Protein AF-A0A4W5LM13-F1 (afdb_monomer_lite)

Foldseek 3Di:
DPPVPPPDPPDQLLNVLLVLLVVCVVLLVVLQVVLLVLLVVLVPDPVDDPVRSVVVLLVSLLVSCVVSLVSLVVSLVVLPPPDPDPSSVVCCVPCVVLSVVLSVCSNGPPCSNRSVVSNVSSVVVNVVSVPD

pLDDT: mean 87.99, std 14.49, range [40.38, 97.69]

Structure (mmCIF, N/CA/C/O backbone):
data_AF-A0A4W5LM13-F1
#
_entry.id   AF-A0A4W5LM13-F1
#
loop_
_atom_site.group_PDB
_atom_site.id
_atom_site.type_symbol
_atom_site.label_atom_id
_atom_site.label_alt_id
_atom_site.label_comp_id
_atom_site.label_asym_id
_atom_site.label_entity_id
_atom_site.label_seq_id
_atom_site.pdbx_PDB_ins_code
_atom_site.Cartn_x
_atom_site.Cartn_y
_atom_site.Cartn_z
_atom_site.occupancy
_atom_site.B_iso_or_equiv
_atom_site.auth_seq_id
_atom_site.auth_comp_id
_atom_site.auth_asym_id
_atom_site.auth_atom_id
_atom_site.pdbx_PDB_model_num
ATOM 1 N N . MET A 1 1 ? -22.670 -9.585 37.029 1.00 41.81 1 MET A N 1
ATOM 2 C CA . MET A 1 1 ? -22.483 -10.890 36.360 1.00 41.81 1 MET A CA 1
ATOM 3 C C . MET A 1 1 ? -21.440 -10.694 35.266 1.00 41.81 1 MET A C 1
ATOM 5 O O . MET A 1 1 ? -21.779 -10.238 34.182 1.00 41.81 1 MET A O 1
ATOM 9 N N . LEU A 1 2 ? -20.166 -10.944 35.593 1.00 51.75 2 LEU A N 1
ATOM 10 C CA . LEU A 1 2 ? -19.002 -10.855 34.695 1.00 51.75 2 LEU A CA 1
ATOM 11 C C . LEU A 1 2 ? -18.995 -12.027 33.693 1.00 51.75 2 LEU A C 1
ATOM 13 O O . LEU A 1 2 ? -18.134 -12.898 33.718 1.00 51.75 2 LEU A O 1
ATOM 17 N N . VAL A 1 3 ? -20.023 -12.098 32.849 1.00 48.81 3 VAL A N 1
ATOM 18 C CA . VAL A 1 3 ? -20.097 -13.055 31.725 1.00 48.81 3 VAL A CA 1
ATOM 19 C C . VAL A 1 3 ? -20.395 -12.322 30.404 1.00 48.81 3 VAL A C 1
ATOM 21 O O . VAL A 1 3 ? -20.504 -12.939 29.352 1.00 48.81 3 VAL A O 1
ATOM 24 N N . GLY A 1 4 ? -20.449 -10.983 30.429 1.00 41.22 4 GLY A N 1
ATOM 25 C CA . GLY A 1 4 ? -20.477 -10.144 29.225 1.00 41.22 4 GLY A CA 1
ATOM 26 C C . GLY A 1 4 ? -19.091 -9.760 28.689 1.00 41.22 4 GLY A C 1
ATOM 27 O O . GLY A 1 4 ? -18.993 -9.295 27.560 1.00 41.22 4 GLY A O 1
ATOM 28 N N . GLU A 1 5 ? -18.025 -9.973 29.468 1.00 44.06 5 GLU A N 1
ATOM 29 C CA . GLU A 1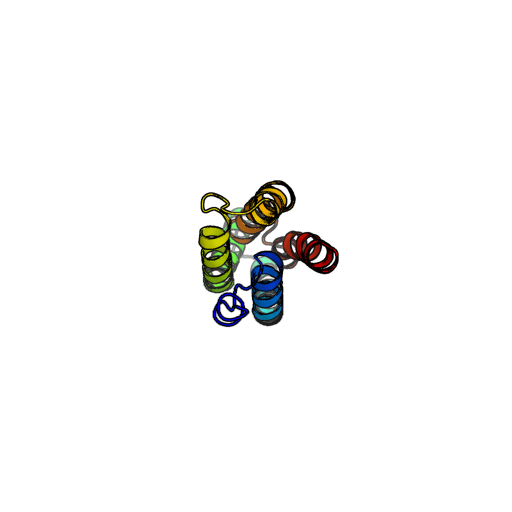 5 ? -16.676 -9.448 29.178 1.00 44.06 5 GLU A CA 1
ATOM 30 C C . GLU A 1 5 ? -15.720 -10.472 28.543 1.00 44.06 5 GLU A C 1
ATOM 32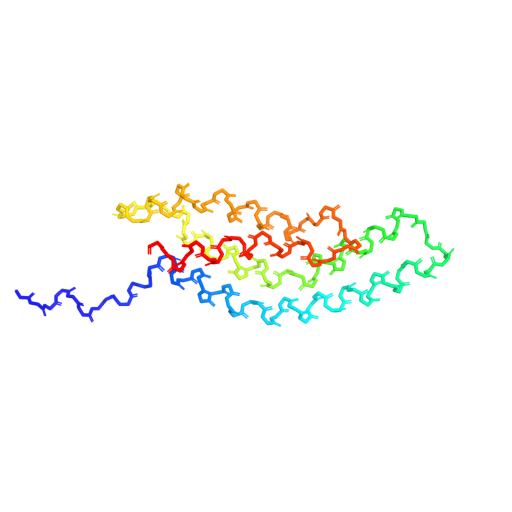 O O . GLU A 1 5 ? -14.553 -10.172 28.326 1.00 44.06 5 GLU A O 1
ATOM 37 N N . LEU A 1 6 ? -16.188 -11.683 28.207 1.00 47.22 6 LEU A N 1
ATOM 38 C CA . LEU A 1 6 ? -15.302 -12.776 27.767 1.00 47.22 6 LEU A CA 1
ATOM 39 C C . LEU A 1 6 ? -15.520 -13.303 26.338 1.00 47.22 6 LEU A C 1
ATOM 41 O O . LEU A 1 6 ? -14.989 -14.361 26.002 1.00 47.22 6 LEU A O 1
ATOM 45 N N . ARG A 1 7 ? -16.258 -12.599 25.463 1.00 40.38 7 ARG A N 1
ATOM 46 C CA . ARG A 1 7 ? -16.449 -13.037 24.056 1.00 40.38 7 ARG A CA 1
ATOM 47 C C . ARG A 1 7 ? -16.478 -11.938 22.984 1.00 40.38 7 ARG A C 1
ATOM 49 O O . ARG A 1 7 ? -17.218 -12.038 22.014 1.00 40.38 7 ARG A O 1
ATOM 56 N N . ARG A 1 8 ? -15.605 -10.943 23.103 1.00 47.09 8 ARG A N 1
ATOM 57 C CA . ARG A 1 8 ? -14.999 -10.226 21.965 1.00 47.09 8 ARG A CA 1
ATOM 58 C C . ARG A 1 8 ? -13.583 -9.893 22.446 1.00 47.09 8 ARG A C 1
ATOM 60 O O . ARG A 1 8 ? -13.437 -9.073 23.326 1.00 47.09 8 ARG A O 1
ATOM 67 N N . VAL A 1 9 ? -12.501 -10.575 22.086 1.00 47.34 9 VAL A N 1
ATOM 68 C CA . VAL A 1 9 ? -11.823 -10.521 20.776 1.00 47.34 9 VAL A CA 1
ATOM 69 C C . VAL A 1 9 ? -12.269 -9.348 19.884 1.00 47.34 9 VAL A C 1
ATOM 71 O O . VAL A 1 9 ? -12.464 -9.501 18.687 1.00 47.34 9 VAL A O 1
ATOM 74 N N . THR A 1 10 ? -12.496 -8.169 20.458 1.00 50.50 10 THR A N 1
ATOM 75 C CA . THR A 1 10 ? -12.498 -6.903 19.725 1.00 50.50 10 THR A CA 1
ATOM 76 C C . THR A 1 10 ? -11.041 -6.499 19.626 1.00 50.50 10 THR A C 1
ATOM 78 O O . THR A 1 10 ? -10.508 -5.941 20.578 1.00 50.50 10 THR A O 1
ATOM 81 N N . LEU A 1 11 ? -10.383 -6.834 18.514 1.00 58.41 11 LEU A N 1
ATOM 82 C CA . LEU A 1 11 ? -9.185 -6.090 18.136 1.00 58.41 11 LEU A CA 1
ATOM 83 C C . LEU A 1 11 ? -9.589 -4.616 18.068 1.00 58.41 11 LEU A C 1
ATOM 85 O O . LEU A 1 11 ? -10.526 -4.276 17.338 1.00 58.41 11 LEU A O 1
ATOM 89 N N . LEU A 1 12 ? -8.912 -3.761 18.831 1.00 82.44 12 LEU A N 1
ATOM 90 C CA . LEU A 1 12 ? -9.044 -2.319 18.648 1.00 82.44 12 LEU A CA 1
ATOM 91 C C . LEU A 1 12 ? -8.559 -1.981 17.232 1.00 82.44 12 LEU A C 1
ATOM 93 O O . LEU A 1 12 ? -7.669 -2.648 16.695 1.00 82.44 12 LEU A O 1
ATOM 97 N N . TRP A 1 13 ? -9.161 -0.980 16.587 1.00 90.56 13 TRP A N 1
ATOM 98 C CA . TRP A 1 13 ? -8.794 -0.611 15.214 1.00 90.56 13 TRP A CA 1
ATOM 99 C C . TRP A 1 13 ? -7.293 -0.311 15.084 1.00 90.56 13 TRP A C 1
ATOM 101 O O . TRP A 1 13 ? -6.689 -0.670 14.073 1.00 90.56 13 TRP A O 1
ATOM 111 N N . ASP A 1 14 ? -6.667 0.225 16.131 1.00 88.62 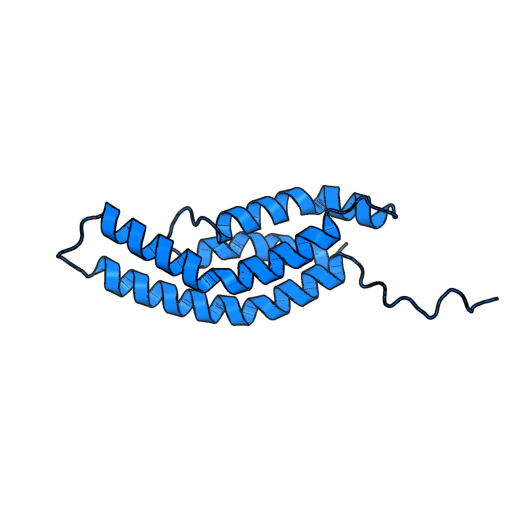14 ASP A N 1
ATOM 112 C CA . ASP A 1 14 ? -5.223 0.451 16.219 1.00 88.62 14 ASP A CA 1
ATOM 113 C C . ASP A 1 14 ? -4.418 -0.848 16.146 1.00 88.62 14 ASP A C 1
ATOM 115 O O . ASP A 1 14 ? -3.487 -0.959 15.348 1.00 88.62 14 ASP A O 1
ATOM 119 N N . GLU A 1 15 ? -4.806 -1.860 16.926 1.00 88.50 15 GLU A N 1
ATOM 120 C CA . GLU A 1 15 ? -4.152 -3.171 16.950 1.00 88.50 15 GLU A CA 1
ATOM 121 C C . GLU A 1 15 ? -4.297 -3.888 15.604 1.00 88.50 15 GLU A C 1
ATOM 123 O O . GLU A 1 15 ? -3.341 -4.490 15.105 1.00 88.50 15 GLU A O 1
ATOM 128 N N . LEU A 1 16 ? -5.480 -3.790 14.987 1.00 91.31 16 LEU A N 1
ATOM 129 C CA . LEU A 1 16 ? -5.750 -4.341 13.662 1.00 91.31 16 LEU A CA 1
ATOM 130 C C . LEU A 1 16 ? -4.821 -3.719 12.615 1.00 91.31 16 LEU A C 1
ATOM 132 O O . LEU A 1 16 ? -4.156 -4.437 11.862 1.00 91.31 16 LEU A O 1
ATOM 136 N N . TRP A 1 17 ? -4.744 -2.388 12.581 1.00 93.62 17 TRP A N 1
ATOM 137 C CA . TRP A 1 17 ? -3.861 -1.678 11.663 1.00 93.62 17 TRP A CA 1
ATOM 138 C C . TRP A 1 17 ? -2.391 -1.969 11.941 1.00 93.62 17 TRP A C 1
ATOM 140 O O . TRP A 1 17 ? -1.642 -2.230 10.999 1.00 93.62 17 TRP A O 1
ATOM 150 N N . LEU A 1 18 ? -1.970 -1.986 13.205 1.00 91.25 18 LEU A N 1
ATOM 151 C CA . LEU A 1 18 ? -0.597 -2.291 13.592 1.00 91.25 18 LEU A CA 1
ATOM 152 C C . LEU A 1 18 ? -0.188 -3.693 13.127 1.00 91.25 18 LEU A C 1
ATOM 154 O O . LEU A 1 18 ? 0.843 -3.840 12.466 1.00 91.25 18 LEU A O 1
ATOM 158 N N . GLY A 1 19 ? -1.009 -4.707 13.409 1.00 90.94 19 GLY A N 1
ATOM 159 C CA . GLY A 1 19 ? -0.749 -6.089 13.010 1.00 90.94 19 GLY A CA 1
ATOM 160 C C . GLY A 1 19 ? -0.649 -6.242 11.492 1.00 90.94 19 GLY A C 1
ATOM 161 O O . GLY A 1 19 ? 0.295 -6.851 10.981 1.00 90.94 19 GLY A O 1
ATOM 162 N N . VAL A 1 20 ? -1.564 -5.617 10.747 1.00 93.38 20 VAL A N 1
ATOM 163 C CA . VAL A 1 20 ? -1.550 -5.673 9.279 1.00 93.38 20 VAL A CA 1
ATOM 164 C C . VAL A 1 20 ? -0.348 -4.921 8.710 1.00 93.38 20 VAL A C 1
ATOM 166 O O . VAL A 1 20 ? 0.324 -5.444 7.821 1.00 93.38 20 VAL A O 1
ATOM 169 N N . LEU A 1 21 ? -0.015 -3.735 9.222 1.00 93.94 21 LEU A N 1
ATOM 170 C CA . LEU A 1 21 ? 1.154 -2.974 8.773 1.00 93.94 21 LEU A CA 1
ATOM 171 C C . LEU A 1 21 ? 2.457 -3.737 9.022 1.00 93.94 21 LEU A C 1
ATOM 173 O O . LEU A 1 21 ? 3.308 -3.787 8.130 1.00 93.94 21 LEU A O 1
ATOM 177 N N . GLN A 1 22 ? 2.601 -4.374 10.185 1.00 91.31 22 GLN A N 1
ATOM 178 C CA . GLN A 1 22 ? 3.754 -5.218 10.506 1.00 91.31 22 GLN A CA 1
ATOM 179 C C . GLN A 1 22 ? 3.852 -6.419 9.563 1.00 91.31 22 GLN A C 1
ATOM 181 O O . GLN A 1 22 ? 4.919 -6.670 8.995 1.00 91.31 22 GLN A O 1
ATOM 186 N N . GLN A 1 23 ? 2.739 -7.120 9.326 1.00 91.94 23 GLN A N 1
ATOM 187 C CA . GLN A 1 23 ? 2.701 -8.253 8.404 1.00 91.94 23 GLN A CA 1
ATOM 188 C C . GLN A 1 23 ? 3.070 -7.824 6.977 1.00 91.94 23 GLN A C 1
ATOM 190 O O . GLN A 1 23 ? 3.905 -8.458 6.327 1.00 91.94 23 GLN A O 1
ATOM 195 N N . GLN A 1 24 ? 2.494 -6.726 6.484 1.00 94.31 24 GLN A N 1
ATOM 196 C CA . GLN A 1 24 ? 2.765 -6.233 5.135 1.00 94.31 24 GLN A CA 1
ATOM 197 C C . GLN A 1 24 ? 4.187 -5.686 4.978 1.00 94.31 24 GLN A C 1
ATOM 199 O O . GLN A 1 24 ? 4.750 -5.787 3.887 1.00 94.31 24 GLN A O 1
ATOM 204 N N . HIS A 1 25 ? 4.815 -5.169 6.037 1.00 92.69 25 HIS A N 1
ATOM 205 C CA . HIS A 1 25 ? 6.127 -4.528 5.951 1.00 92.69 25 HIS A CA 1
ATOM 206 C C . HIS A 1 25 ? 7.189 -5.415 5.281 1.00 92.69 25 HIS A C 1
ATOM 208 O O . HIS A 1 25 ? 7.833 -5.001 4.315 1.00 92.69 25 HIS A O 1
ATOM 214 N N . MET A 1 26 ? 7.316 -6.674 5.711 1.00 89.06 26 MET A N 1
ATOM 215 C CA . MET A 1 26 ? 8.293 -7.619 5.147 1.00 89.06 26 MET A CA 1
ATOM 216 C C . MET A 1 26 ? 7.996 -7.989 3.687 1.00 89.06 26 MET A C 1
ATOM 218 O O . MET A 1 26 ? 8.898 -8.303 2.902 1.00 89.06 26 MET A O 1
ATOM 222 N N . HIS A 1 27 ? 6.721 -7.977 3.303 1.00 92.50 27 HIS A N 1
ATOM 223 C CA . HIS A 1 27 ? 6.286 -8.206 1.929 1.00 92.50 27 HIS A CA 1
ATOM 224 C C . HIS A 1 27 ? 6.568 -6.998 1.033 1.00 92.50 27 HIS A C 1
ATOM 226 O O . HIS A 1 27 ? 6.903 -7.181 -0.141 1.00 92.50 27 HIS A O 1
ATOM 232 N N . VAL A 1 28 ? 6.464 -5.790 1.583 1.00 95.38 28 VAL A N 1
ATOM 233 C CA . VAL A 1 28 ? 6.748 -4.530 0.895 1.00 95.38 28 VAL A CA 1
ATOM 234 C C . VAL A 1 28 ? 8.242 -4.351 0.664 1.00 95.38 28 VAL A C 1
ATOM 236 O O . VAL A 1 28 ? 8.625 -4.053 -0.461 1.00 95.38 28 VAL A O 1
ATOM 239 N N . LEU A 1 29 ? 9.101 -4.606 1.658 1.00 94.44 29 LEU A N 1
ATOM 240 C CA . LEU A 1 29 ? 10.556 -4.463 1.494 1.00 94.44 29 LEU A CA 1
ATOM 241 C C . LEU A 1 29 ? 11.098 -5.317 0.338 1.00 94.44 29 LEU A C 1
ATOM 243 O O . LEU A 1 29 ? 11.874 -4.838 -0.484 1.00 94.44 29 LEU A O 1
ATOM 247 N N . ARG A 1 30 ? 10.614 -6.559 0.208 1.00 95.62 30 ARG A N 1
ATOM 248 C CA . ARG A 1 30 ? 10.980 -7.436 -0.916 1.00 95.62 30 ARG A CA 1
ATOM 249 C C . ARG A 1 30 ? 10.511 -6.899 -2.271 1.00 95.62 30 ARG A C 1
ATOM 251 O O . ARG A 1 30 ? 11.234 -7.020 -3.253 1.00 95.62 30 ARG A O 1
ATOM 258 N N . ARG A 1 31 ? 9.317 -6.301 -2.336 1.00 96.44 31 ARG A N 1
ATOM 259 C CA . ARG A 1 31 ? 8.784 -5.684 -3.565 1.00 96.44 31 ARG A CA 1
ATOM 260 C C . ARG A 1 31 ? 9.528 -4.405 -3.928 1.00 96.44 31 ARG A C 1
ATOM 262 O O . ARG A 1 31 ? 9.776 -4.184 -5.105 1.00 96.44 31 ARG A O 1
ATOM 269 N N . ILE A 1 32 ? 9.910 -3.600 -2.937 1.00 96.31 32 ILE A N 1
ATOM 270 C CA . ILE A 1 32 ? 10.738 -2.406 -3.137 1.00 96.31 32 ILE A CA 1
ATOM 271 C C . ILE A 1 32 ? 12.062 -2.801 -3.786 1.00 96.31 32 ILE A C 1
ATOM 273 O O . ILE A 1 32 ? 12.393 -2.229 -4.815 1.00 96.31 32 ILE A O 1
ATOM 277 N N . GLN A 1 33 ? 12.749 -3.828 -3.276 1.00 96.75 33 GLN A N 1
ATOM 278 C CA . GLN A 1 33 ? 13.997 -4.302 -3.884 1.00 96.75 33 GLN A CA 1
ATOM 279 C C . GLN A 1 33 ? 13.808 -4.693 -5.361 1.00 96.75 33 GLN A C 1
ATOM 281 O O . GLN A 1 33 ? 14.563 -4.254 -6.224 1.00 96.75 33 GLN A O 1
ATOM 286 N N . GLN A 1 34 ? 12.754 -5.458 -5.673 1.00 97.12 34 GLN A N 1
ATOM 287 C CA . GLN A 1 34 ? 12.435 -5.836 -7.058 1.00 97.12 34 GLN A CA 1
ATOM 288 C C . GLN A 1 34 ? 12.161 -4.621 -7.952 1.00 97.12 34 GLN A C 1
ATOM 290 O O . GLN A 1 34 ? 12.539 -4.612 -9.123 1.00 97.12 34 GLN A O 1
ATOM 295 N N . LEU A 1 35 ? 11.492 -3.602 -7.415 1.00 97.50 35 LEU A N 1
ATOM 296 C CA . LEU A 1 35 ? 11.212 -2.368 -8.139 1.00 97.50 35 LEU A CA 1
ATOM 297 C C . LEU A 1 35 ? 12.473 -1.532 -8.338 1.00 97.50 35 LEU A C 1
ATOM 299 O O . LEU A 1 35 ? 12.645 -0.969 -9.408 1.00 97.50 35 LEU A O 1
ATOM 303 N N . GLU A 1 36 ? 13.373 -1.463 -7.363 1.00 97.56 36 GLU A N 1
ATOM 304 C CA . GLU A 1 36 ? 14.642 -0.741 -7.495 1.00 97.56 36 GLU A CA 1
ATOM 305 C C . GLU A 1 36 ? 15.546 -1.364 -8.564 1.00 97.56 36 GLU A C 1
ATOM 307 O O . GLU A 1 36 ? 16.164 -0.645 -9.353 1.00 97.56 36 GLU A O 1
ATOM 312 N N . ASP A 1 37 ? 15.590 -2.693 -8.640 1.00 97.69 37 ASP A N 1
ATOM 313 C CA . ASP A 1 37 ? 16.328 -3.394 -9.691 1.00 97.69 37 ASP A CA 1
ATOM 314 C C . ASP A 1 37 ? 15.689 -3.170 -11.070 1.00 97.69 37 ASP A C 1
ATOM 316 O O . ASP A 1 37 ? 16.394 -2.934 -12.057 1.00 97.69 37 ASP A O 1
ATOM 320 N N . GLU A 1 38 ? 14.355 -3.131 -11.136 1.00 96.94 38 GLU A N 1
ATOM 321 C CA . GLU A 1 38 ? 13.631 -2.768 -12.354 1.00 96.94 38 GLU A CA 1
ATOM 322 C C . GLU A 1 38 ? 13.899 -1.320 -12.779 1.00 96.94 38 GLU A C 1
ATOM 324 O O . GLU A 1 38 ? 14.148 -1.065 -13.957 1.00 96.94 38 GLU A O 1
ATOM 329 N N . VAL A 1 39 ? 13.904 -0.370 -11.840 1.00 97.00 39 VAL A N 1
ATOM 330 C CA . VAL A 1 39 ? 14.223 1.038 -12.110 1.00 97.00 39 VAL A CA 1
ATOM 331 C C . VAL A 1 39 ? 15.602 1.135 -12.754 1.00 97.00 39 VAL A C 1
ATOM 333 O O . VAL A 1 39 ? 15.732 1.752 -13.810 1.00 97.00 39 VAL A O 1
ATOM 336 N N . LYS A 1 40 ? 16.626 0.475 -12.195 1.00 97.25 40 LYS A N 1
ATOM 337 C CA . LYS A 1 40 ? 17.977 0.452 -12.787 1.00 97.25 40 LYS A CA 1
ATOM 338 C C . LYS A 1 40 ? 17.952 -0.106 -14.213 1.00 97.25 40 LYS A C 1
ATOM 340 O O . LYS A 1 40 ? 18.530 0.493 -15.119 1.00 97.25 40 LYS A O 1
ATOM 345 N N . ARG A 1 41 ? 17.251 -1.223 -14.433 1.00 97.31 41 ARG A N 1
ATOM 346 C CA . ARG A 1 41 ? 17.134 -1.873 -15.748 1.00 97.31 41 ARG A CA 1
ATOM 347 C C . ARG A 1 41 ? 16.469 -0.967 -16.787 1.00 97.31 41 ARG A C 1
ATOM 349 O O . ARG A 1 41 ? 16.964 -0.851 -17.906 1.00 97.31 41 ARG A O 1
ATOM 356 N N . VAL A 1 42 ? 15.358 -0.328 -16.426 1.00 96.94 42 VAL A N 1
ATOM 357 C CA . VAL A 1 42 ? 14.577 0.551 -17.309 1.00 96.94 42 VAL A CA 1
ATOM 358 C C . VAL A 1 42 ? 15.329 1.851 -17.594 1.00 96.94 42 VAL A C 1
ATOM 360 O O . VAL A 1 42 ? 15.350 2.312 -18.735 1.00 96.94 42 VAL A O 1
ATOM 363 N N . GLN A 1 43 ? 16.001 2.427 -16.596 1.00 95.19 43 GLN A N 1
ATOM 364 C CA . GLN A 1 43 ? 16.796 3.644 -16.773 1.00 95.19 43 GLN A CA 1
ATOM 365 C C . GLN A 1 43 ? 17.974 3.429 -17.728 1.00 95.19 43 GLN A C 1
ATOM 367 O O . GLN A 1 43 ? 18.189 4.265 -18.605 1.00 95.19 43 GLN A O 1
ATOM 372 N N . ASN A 1 44 ? 18.651 2.281 -17.638 1.00 96.81 44 ASN A N 1
ATOM 373 C CA . ASN A 1 44 ? 19.778 1.917 -18.505 1.00 96.81 44 ASN A CA 1
ATOM 374 C C . ASN A 1 44 ? 19.372 1.514 -19.935 1.00 96.81 44 ASN A C 1
ATOM 376 O O . ASN A 1 44 ? 20.234 1.264 -20.776 1.00 96.81 44 ASN A O 1
ATOM 380 N N . ASN A 1 45 ? 18.074 1.424 -20.233 1.00 96.69 45 ASN A N 1
ATOM 381 C CA . ASN A 1 45 ? 17.602 1.113 -21.573 1.00 96.69 45 ASN A CA 1
ATOM 382 C C . ASN A 1 45 ? 17.696 2.356 -22.484 1.00 96.69 45 ASN A C 1
ATOM 384 O O . ASN A 1 45 ? 17.090 3.390 -22.197 1.00 96.69 45 ASN A O 1
ATOM 388 N N . ASN A 1 46 ? 18.422 2.243 -23.599 1.00 96.12 46 ASN A N 1
ATOM 389 C CA . ASN A 1 46 ? 18.640 3.344 -24.548 1.00 96.12 46 ASN A CA 1
ATOM 390 C C . ASN A 1 46 ? 17.598 3.421 -25.678 1.00 96.12 46 ASN A C 1
ATOM 392 O O . ASN A 1 46 ? 17.630 4.361 -26.465 1.00 96.12 46 ASN A O 1
ATOM 396 N N . THR A 1 47 ? 16.692 2.446 -25.783 1.00 97.25 47 THR A N 1
ATOM 397 C CA . THR A 1 47 ? 15.647 2.405 -26.818 1.00 97.25 47 THR A CA 1
ATOM 398 C C . THR A 1 47 ? 14.328 3.016 -26.349 1.00 97.25 47 THR A C 1
ATOM 400 O O . THR A 1 47 ? 13.519 3.407 -27.183 1.00 97.25 47 THR A O 1
ATOM 403 N N . LEU A 1 48 ? 14.104 3.101 -25.034 1.00 97.19 48 LEU A N 1
ATOM 404 C CA . LEU A 1 48 ? 12.891 3.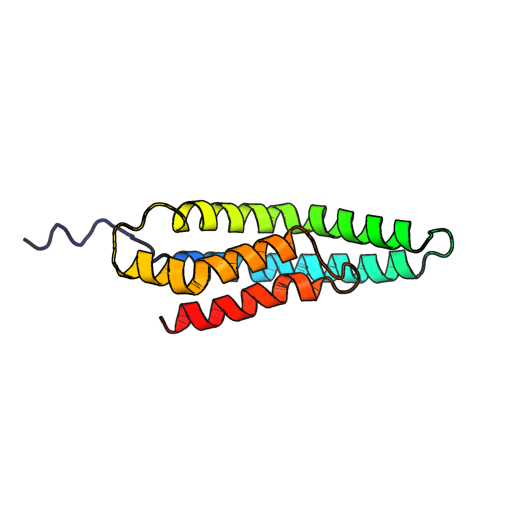663 -24.438 1.00 97.19 48 LEU A CA 1
ATOM 405 C C . LEU A 1 48 ? 12.989 5.181 -24.251 1.00 97.19 48 LEU A C 1
ATOM 407 O O . LEU A 1 48 ? 13.973 5.698 -23.709 1.00 97.19 48 LEU A O 1
ATOM 411 N N . ARG A 1 49 ? 11.916 5.887 -24.601 1.00 97.12 49 ARG A N 1
ATOM 412 C CA . ARG A 1 49 ? 11.701 7.300 -24.270 1.00 97.12 49 ARG A CA 1
ATOM 413 C C . ARG A 1 49 ? 11.422 7.473 -22.781 1.00 97.12 49 ARG A C 1
ATOM 415 O O . ARG A 1 49 ? 11.069 6.532 -22.070 1.00 97.12 49 ARG A O 1
ATOM 422 N N . LYS A 1 50 ? 11.554 8.706 -22.293 1.00 94.69 50 LYS A N 1
ATOM 423 C CA . LYS A 1 50 ? 11.350 9.036 -20.877 1.00 94.69 50 LYS A CA 1
ATOM 424 C C . LYS A 1 50 ? 9.945 8.660 -20.399 1.00 94.69 50 LYS A C 1
ATOM 426 O O . LYS A 1 50 ? 9.801 8.100 -19.317 1.00 94.69 50 LYS A O 1
ATOM 431 N N . GLU A 1 51 ? 8.930 8.938 -21.206 1.00 95.00 51 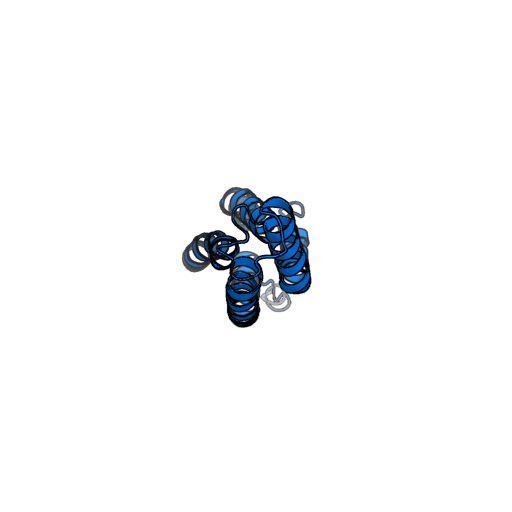GLU A N 1
ATOM 432 C CA . GLU A 1 51 ? 7.526 8.675 -20.890 1.00 95.00 51 GLU A CA 1
ATOM 433 C C . GLU A 1 51 ? 7.258 7.168 -20.805 1.00 95.00 51 GLU A C 1
ATOM 435 O O . GLU A 1 51 ? 6.603 6.712 -19.872 1.00 95.00 51 GLU A O 1
ATOM 440 N N . GLU A 1 52 ? 7.844 6.384 -21.714 1.00 96.56 52 GLU A N 1
ATOM 441 C CA . GLU A 1 52 ? 7.745 4.920 -21.716 1.00 96.56 52 GLU A CA 1
ATOM 442 C C . GLU A 1 52 ? 8.428 4.317 -20.485 1.00 96.56 52 GLU A C 1
ATOM 444 O O . GLU A 1 52 ? 7.873 3.436 -19.832 1.00 96.56 52 GLU A O 1
ATOM 449 N N . LYS A 1 53 ? 9.606 4.835 -20.108 1.00 96.50 53 LYS A N 1
ATOM 450 C CA . LYS A 1 53 ? 10.292 4.430 -18.872 1.00 96.50 53 LYS A CA 1
ATOM 451 C C . LYS A 1 53 ? 9.411 4.673 -17.649 1.00 96.50 53 LYS A C 1
ATOM 453 O O . LYS A 1 53 ? 9.287 3.791 -16.803 1.00 96.50 53 LYS A O 1
ATOM 458 N N . VAL A 1 54 ? 8.797 5.854 -17.553 1.00 95.31 54 VAL A N 1
ATOM 459 C CA . VAL A 1 54 ? 7.883 6.199 -16.454 1.00 95.31 54 VAL A CA 1
ATOM 460 C C . VAL A 1 54 ? 6.676 5.263 -16.435 1.00 95.31 54 VAL A C 1
ATOM 462 O O . VAL A 1 54 ? 6.375 4.716 -15.376 1.00 95.31 54 VAL A O 1
ATOM 465 N N . ALA A 1 55 ? 6.040 5.021 -17.584 1.00 95.25 55 ALA A N 1
ATOM 466 C CA . ALA A 1 55 ? 4.890 4.125 -17.694 1.00 95.25 55 ALA A CA 1
ATOM 467 C C . ALA A 1 55 ? 5.223 2.702 -17.219 1.00 95.25 55 ALA A C 1
ATOM 469 O O . ALA A 1 55 ? 4.526 2.172 -16.357 1.00 95.25 55 ALA A O 1
ATOM 470 N N . ILE A 1 56 ? 6.342 2.130 -17.677 1.00 96.19 56 ILE A N 1
ATOM 471 C CA . ILE A 1 56 ? 6.790 0.787 -17.271 1.00 96.19 56 ILE A CA 1
ATOM 472 C C . ILE A 1 56 ? 7.027 0.714 -15.759 1.00 96.19 56 ILE A C 1
ATOM 474 O O . ILE A 1 56 ? 6.583 -0.233 -15.108 1.00 96.19 56 ILE A O 1
ATOM 478 N N . MET A 1 57 ? 7.714 1.705 -15.179 1.00 96.25 57 MET A N 1
ATOM 479 C CA . MET A 1 57 ? 7.979 1.720 -13.737 1.00 96.25 57 MET A CA 1
ATOM 480 C C . MET A 1 57 ? 6.679 1.855 -12.925 1.00 96.25 57 MET A C 1
ATOM 482 O O . MET A 1 57 ? 6.523 1.163 -11.917 1.00 96.25 57 MET A O 1
ATOM 486 N N . CYS A 1 58 ? 5.731 2.689 -13.370 1.00 95.38 58 CYS A N 1
ATOM 487 C CA . CYS A 1 58 ? 4.408 2.817 -12.753 1.00 95.38 58 CYS A CA 1
ATOM 488 C C . CYS A 1 58 ? 3.619 1.505 -12.819 1.00 95.38 58 CYS A C 1
ATOM 490 O O . CYS A 1 58 ? 3.169 1.011 -11.789 1.00 95.38 58 CYS A O 1
ATOM 492 N N . GLU A 1 59 ? 3.489 0.906 -14.004 1.00 95.81 59 GLU A N 1
ATOM 493 C CA . GLU A 1 59 ? 2.751 -0.347 -14.192 1.00 95.81 59 GLU A CA 1
ATOM 494 C C . GLU A 1 59 ? 3.341 -1.481 -13.354 1.00 95.81 59 GLU A C 1
ATOM 496 O O . GLU A 1 59 ? 2.606 -2.225 -12.695 1.00 95.81 59 GLU A O 1
ATOM 501 N N . LYS A 1 60 ? 4.676 -1.588 -13.315 1.00 96.25 60 LYS A N 1
ATOM 502 C CA . LYS A 1 60 ? 5.359 -2.585 -12.491 1.00 96.25 60 LYS A CA 1
ATOM 503 C C . LYS A 1 60 ? 5.091 -2.365 -11.005 1.00 96.25 60 LYS A C 1
ATOM 505 O O . LYS A 1 60 ? 4.823 -3.338 -10.296 1.00 96.25 60 LYS A O 1
ATOM 510 N N . HIS A 1 61 ? 5.154 -1.117 -10.537 1.00 97.31 61 HIS A N 1
ATOM 511 C CA . HIS A 1 61 ? 4.849 -0.757 -9.152 1.00 97.31 61 HIS A CA 1
ATOM 512 C C . HIS A 1 61 ? 3.423 -1.161 -8.785 1.00 97.31 61 HIS A C 1
ATOM 514 O O . HIS A 1 61 ? 3.245 -1.965 -7.866 1.00 97.31 61 HIS A O 1
ATOM 520 N N . SER A 1 62 ? 2.430 -0.724 -9.562 1.00 95.38 62 SER A N 1
ATOM 521 C CA . SER A 1 62 ? 1.023 -1.049 -9.321 1.00 95.38 62 SER A CA 1
ATOM 522 C C . SER A 1 62 ? 0.770 -2.559 -9.347 1.00 95.38 62 SER A C 1
ATOM 524 O O . SER A 1 62 ? 0.024 -3.073 -8.513 1.00 95.38 62 SER A O 1
ATOM 526 N N . ALA A 1 63 ? 1.405 -3.302 -10.260 1.00 96.06 63 ALA A N 1
ATOM 527 C CA . ALA A 1 63 ? 1.274 -4.756 -10.330 1.00 96.06 63 ALA A CA 1
ATOM 528 C C . ALA A 1 63 ? 1.862 -5.457 -9.094 1.00 96.06 63 ALA A C 1
ATOM 530 O O . ALA A 1 63 ? 1.209 -6.323 -8.508 1.00 96.06 63 ALA A O 1
ATOM 531 N N . LEU A 1 64 ? 3.071 -5.076 -8.669 1.00 96.06 64 LEU A N 1
ATOM 532 C CA . LEU A 1 64 ? 3.734 -5.694 -7.519 1.00 96.06 64 LEU A CA 1
ATOM 533 C C . LEU A 1 64 ? 3.073 -5.318 -6.190 1.00 96.06 64 LEU A C 1
ATOM 535 O O . LEU A 1 64 ? 2.978 -6.171 -5.304 1.00 96.06 64 LEU A O 1
ATOM 539 N N . MET A 1 65 ? 2.593 -4.081 -6.044 1.00 96.69 65 MET A N 1
ATOM 540 C CA . MET A 1 65 ? 1.978 -3.588 -4.807 1.00 96.69 65 MET A CA 1
ATOM 541 C C . MET A 1 65 ? 0.500 -3.957 -4.657 1.00 96.69 65 MET A C 1
ATOM 543 O O . MET A 1 65 ? -0.009 -3.910 -3.538 1.00 96.69 65 MET A O 1
ATOM 547 N N . ARG A 1 66 ? -0.183 -4.406 -5.719 1.00 96.31 66 ARG A N 1
ATOM 548 C CA . ARG A 1 66 ? -1.612 -4.776 -5.683 1.00 96.31 66 ARG A CA 1
ATOM 549 C C . ARG A 1 66 ? -2.015 -5.679 -4.504 1.00 96.31 66 ARG A C 1
ATOM 551 O O . ARG A 1 66 ? -3.023 -5.367 -3.878 1.00 96.31 66 ARG A O 1
ATOM 558 N N . PRO A 1 67 ? -1.270 -6.744 -4.136 1.00 96.38 67 PRO A N 1
ATOM 559 C CA . PRO A 1 67 ? -1.641 -7.576 -2.988 1.00 96.38 67 PRO A CA 1
ATOM 560 C C . PRO A 1 67 ? -1.580 -6.827 -1.649 1.00 96.38 67 PRO A C 1
ATOM 562 O O . PRO A 1 67 ? -2.394 -7.078 -0.767 1.00 96.38 67 PRO A O 1
ATOM 565 N N . VAL A 1 68 ? -0.632 -5.895 -1.506 1.00 96.38 68 VAL A N 1
ATOM 566 C CA . VAL A 1 68 ? -0.481 -5.069 -0.300 1.00 96.38 68 VAL A CA 1
ATOM 567 C C . VAL A 1 68 ? -1.622 -4.062 -0.219 1.00 96.38 68 VAL A C 1
ATOM 569 O O . VAL A 1 68 ? -2.258 -3.936 0.822 1.00 96.38 68 VAL A O 1
ATOM 572 N N . VAL A 1 69 ? -1.919 -3.392 -1.336 1.00 96.62 69 VAL A N 1
ATOM 573 C CA . VAL A 1 69 ? -3.058 -2.472 -1.451 1.00 96.62 69 VAL A CA 1
ATOM 574 C C . VAL A 1 69 ? -4.357 -3.184 -1.089 1.00 96.62 69 VAL A C 1
ATOM 576 O O . VAL A 1 69 ? -5.109 -2.668 -0.275 1.00 96.62 69 VAL A O 1
ATOM 579 N N . PHE A 1 70 ? -4.586 -4.389 -1.615 1.00 96.69 70 PHE A N 1
ATOM 580 C CA . PHE A 1 70 ? -5.783 -5.172 -1.313 1.00 96.69 70 PHE A CA 1
ATOM 581 C C . PHE A 1 70 ? -5.928 -5.468 0.187 1.00 96.69 70 PHE A C 1
ATOM 583 O O . PHE A 1 70 ? -7.004 -5.282 0.751 1.00 96.69 70 PHE A O 1
ATOM 590 N N . ALA A 1 71 ? -4.842 -5.883 0.849 1.00 96.12 71 ALA A N 1
ATOM 591 C CA . ALA A 1 71 ? -4.858 -6.149 2.286 1.00 96.12 71 ALA A CA 1
ATOM 592 C C . ALA A 1 71 ? -5.173 -4.886 3.109 1.00 96.12 71 ALA A C 1
ATOM 594 O O . ALA A 1 71 ? -5.967 -4.941 4.043 1.00 96.12 71 ALA A O 1
ATOM 595 N N . LEU A 1 72 ? -4.582 -3.745 2.751 1.00 96.69 72 LEU A N 1
ATOM 596 C CA . LEU A 1 72 ? -4.776 -2.485 3.472 1.00 96.69 72 LEU A CA 1
ATOM 597 C C . LEU A 1 72 ? -6.142 -1.840 3.182 1.00 96.69 72 LEU A C 1
ATOM 599 O O . LEU A 1 72 ? -6.762 -1.305 4.097 1.00 96.69 72 LEU A O 1
ATOM 603 N N . ASP A 1 73 ? -6.644 -1.923 1.946 1.00 97.31 73 ASP A N 1
ATOM 604 C CA . ASP A 1 73 ? -8.001 -1.478 1.595 1.00 97.31 73 ASP A CA 1
ATOM 605 C C . ASP A 1 73 ? -9.059 -2.308 2.338 1.00 97.31 73 ASP A C 1
ATOM 607 O O . ASP A 1 73 ? -10.070 -1.758 2.773 1.00 97.31 73 ASP A O 1
ATOM 611 N N . HIS A 1 74 ? -8.821 -3.609 2.541 1.00 96.12 74 HIS A N 1
ATOM 612 C CA . HIS A 1 74 ? -9.717 -4.443 3.337 1.00 96.12 74 HIS A CA 1
ATOM 613 C C . HIS A 1 74 ? -9.811 -3.945 4.783 1.00 96.12 74 HIS A C 1
ATOM 615 O O . HIS A 1 74 ? -10.912 -3.720 5.282 1.00 96.12 74 HIS A O 1
ATOM 621 N N . VAL A 1 75 ? -8.676 -3.685 5.435 1.00 95.31 75 VAL A N 1
ATOM 622 C CA . VAL A 1 75 ? -8.669 -3.145 6.803 1.00 95.31 75 VAL A CA 1
ATOM 623 C C . VAL A 1 75 ? -9.316 -1.764 6.858 1.00 95.31 75 VAL A C 1
ATOM 625 O O . VAL A 1 75 ? -10.152 -1.515 7.722 1.00 95.31 75 VAL A O 1
ATOM 628 N N . ARG A 1 76 ? -9.016 -0.890 5.891 1.00 95.94 76 ARG A N 1
ATOM 629 C CA . ARG A 1 76 ? -9.672 0.417 5.776 1.00 95.94 76 ARG A CA 1
ATOM 630 C C . ARG A 1 76 ? -11.182 0.289 5.683 1.00 95.94 76 ARG A C 1
ATOM 632 O O . ARG A 1 76 ? -11.864 1.033 6.369 1.00 95.94 76 ARG A O 1
ATOM 639 N N . SER A 1 77 ? -11.701 -0.656 4.899 1.00 95.88 77 SER A N 1
ATOM 640 C CA . SER A 1 77 ? -13.150 -0.852 4.775 1.00 95.88 77 SER A CA 1
ATOM 641 C C . SER A 1 77 ? -13.827 -1.188 6.109 1.00 95.88 77 SER A C 1
ATOM 643 O O . SER A 1 77 ? -14.962 -0.771 6.323 1.00 95.88 77 SER A O 1
ATOM 645 N N . ILE A 1 78 ? -13.113 -1.866 7.017 1.00 93.75 78 ILE A N 1
ATOM 646 C CA . ILE A 1 78 ? -13.573 -2.167 8.379 1.00 93.75 78 ILE A CA 1
ATOM 647 C C . ILE A 1 78 ? -13.541 -0.896 9.231 1.00 93.75 78 ILE A C 1
ATOM 649 O O . ILE A 1 78 ? -14.512 -0.588 9.903 1.00 93.75 78 ILE A O 1
ATOM 653 N N . THR A 1 79 ? -12.458 -0.118 9.175 1.00 93.94 79 THR A N 1
ATOM 654 C CA . THR A 1 79 ? -12.287 1.066 10.036 1.00 93.94 79 THR A CA 1
ATOM 655 C C . THR A 1 79 ? -12.939 2.342 9.494 1.00 93.94 79 THR A C 1
ATOM 657 O O . THR A 1 79 ? -12.795 3.407 10.086 1.00 93.94 79 THR A O 1
ATOM 660 N N . THR A 1 80 ? -13.634 2.272 8.356 1.00 94.12 80 THR A N 1
ATOM 661 C CA . THR A 1 80 ? -14.456 3.368 7.802 1.00 94.12 80 THR A CA 1
ATOM 662 C C . THR A 1 80 ? -15.958 3.142 7.972 1.00 94.12 80 THR A C 1
ATOM 664 O O . THR A 1 80 ? -16.751 3.949 7.486 1.00 94.12 80 THR A O 1
ATOM 667 N N . THR A 1 81 ? -16.380 2.052 8.620 1.00 93.69 81 THR A N 1
ATOM 668 C CA . THR A 1 81 ? -17.786 1.882 9.009 1.00 93.69 81 THR A CA 1
ATOM 669 C C . THR A 1 81 ? -18.182 2.946 10.039 1.00 93.69 81 THR A C 1
ATOM 671 O O . THR A 1 81 ? -17.302 3.494 10.708 1.00 93.69 81 THR A O 1
ATOM 674 N N . PRO A 1 82 ? -19.480 3.263 10.203 1.00 93.69 82 PRO A N 1
ATOM 675 C CA . PRO A 1 82 ? -19.922 4.156 11.271 1.00 93.69 82 PRO A CA 1
ATOM 676 C C . PRO A 1 82 ? -19.351 3.711 12.623 1.00 93.69 82 PRO A C 1
ATOM 678 O O . PRO A 1 82 ? -19.477 2.541 12.978 1.00 93.69 82 PRO A O 1
ATOM 681 N N . ALA A 1 83 ? -18.690 4.627 13.332 1.00 91.50 83 ALA A N 1
ATOM 682 C CA . ALA A 1 83 ? -18.108 4.343 14.636 1.00 91.50 83 ALA A CA 1
ATOM 683 C C . ALA A 1 83 ? -19.210 4.039 15.665 1.00 91.50 83 ALA A C 1
ATOM 685 O O . ALA A 1 83 ? -20.190 4.779 15.776 1.00 91.50 83 ALA A O 1
ATOM 686 N N . GLU A 1 84 ? -19.033 2.969 16.433 1.00 89.75 84 GLU A N 1
ATOM 687 C CA . GLU A 1 84 ? -19.919 2.554 17.523 1.00 89.75 84 GLU A CA 1
ATOM 688 C C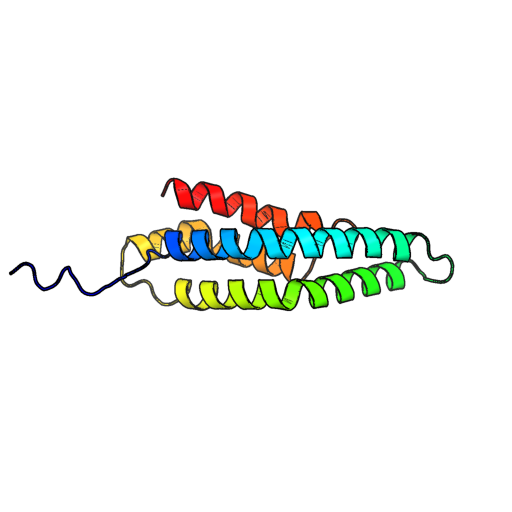 . GLU A 1 84 ? -19.404 3.046 18.883 1.00 89.75 84 GLU A C 1
ATOM 690 O O . GLU A 1 84 ? -20.163 3.128 19.851 1.00 89.75 84 GLU A O 1
ATOM 695 N N . THR A 1 85 ? -18.118 3.404 18.964 1.00 87.12 85 THR A N 1
ATOM 696 C CA . THR A 1 85 ? -17.473 3.877 20.192 1.00 87.12 85 THR A CA 1
ATOM 697 C C . THR A 1 85 ? -16.794 5.247 20.023 1.00 87.12 85 THR A C 1
ATOM 699 O O . THR A 1 85 ? -16.394 5.629 18.916 1.00 87.12 85 THR A O 1
ATOM 702 N N . PRO A 1 86 ? -16.598 6.006 21.122 1.00 88.38 86 PRO A N 1
ATOM 703 C CA . PRO A 1 86 ? -15.803 7.235 21.089 1.00 88.38 86 PRO A CA 1
ATOM 704 C C . PRO A 1 86 ? -14.369 7.012 20.587 1.00 88.38 86 PRO A C 1
ATOM 706 O O . PRO A 1 86 ? -13.829 7.864 19.886 1.00 88.38 86 PRO A O 1
ATOM 709 N N . HIS A 1 87 ? -13.777 5.855 20.902 1.00 85.94 87 HIS A N 1
ATOM 710 C CA . HIS A 1 87 ? -12.425 5.493 20.470 1.00 85.94 87 HIS A CA 1
ATOM 711 C C . HIS A 1 87 ? -12.332 5.308 18.953 1.00 85.94 87 HIS A C 1
ATOM 713 O O . HIS A 1 87 ? -11.445 5.851 18.309 1.00 85.94 87 HIS A O 1
ATOM 719 N N . GLU A 1 88 ? -13.299 4.617 18.350 1.00 90.56 88 GLU A N 1
ATOM 720 C CA . GLU A 1 88 ? -13.391 4.458 16.892 1.00 90.56 88 GLU A CA 1
ATOM 721 C C . GLU A 1 88 ? -13.588 5.800 16.169 1.00 90.56 88 GLU A C 1
ATOM 723 O O . GLU A 1 88 ? -12.994 6.046 15.117 1.00 90.56 88 GLU A O 1
ATOM 728 N N . THR A 1 89 ? -14.372 6.707 16.762 1.00 92.25 89 THR A N 1
ATOM 729 C CA . THR A 1 89 ? -14.537 8.075 16.242 1.00 92.25 89 THR A CA 1
ATOM 730 C C . THR A 1 89 ? -13.209 8.830 16.277 1.00 92.25 89 THR A C 1
ATOM 732 O O . THR A 1 89 ? -12.815 9.445 15.284 1.00 92.25 89 THR A O 1
ATOM 735 N N . TRP A 1 90 ? -12.494 8.755 17.404 1.00 91.12 90 TRP A N 1
ATOM 736 C CA . TRP A 1 90 ? -11.161 9.334 17.549 1.00 91.12 90 TRP A CA 1
ATOM 737 C C . TRP A 1 90 ? -10.176 8.742 16.535 1.00 91.12 90 TRP A C 1
ATOM 739 O O . TRP A 1 90 ? -9.450 9.496 15.888 1.00 91.12 90 TRP A O 1
ATOM 749 N N . PHE A 1 91 ? -10.198 7.426 16.318 1.00 92.06 91 PHE A N 1
ATOM 750 C CA . PHE A 1 91 ? -9.346 6.751 15.342 1.00 92.06 91 PHE A CA 1
ATOM 751 C C . PHE A 1 91 ? -9.569 7.292 13.925 1.00 92.06 91 PHE A C 1
ATOM 753 O O . PHE A 1 91 ? -8.618 7.658 13.233 1.00 92.06 91 PHE A O 1
ATOM 760 N N . GLN A 1 92 ? -10.830 7.380 13.490 1.00 94.62 92 GLN A N 1
ATOM 761 C CA . GLN A 1 92 ? -11.185 7.898 12.166 1.00 94.62 92 GLN A CA 1
ATOM 762 C C . GLN A 1 92 ? -10.726 9.340 11.975 1.00 94.62 92 GLN A C 1
ATOM 764 O O . GLN A 1 92 ? -10.136 9.655 10.942 1.00 94.62 92 GLN A O 1
ATOM 769 N N . GLN A 1 93 ? -10.954 10.196 12.972 1.00 94.25 93 GLN A N 1
ATOM 770 C CA . GLN A 1 93 ? -10.540 11.599 12.936 1.00 94.25 93 GLN A CA 1
ATOM 771 C C . GLN A 1 93 ? -9.015 11.760 12.955 1.00 94.25 93 GLN A C 1
ATOM 773 O O . GLN A 1 93 ? -8.486 12.659 12.308 1.00 94.25 93 GLN A O 1
ATOM 778 N N . THR A 1 94 ? -8.307 10.886 13.671 1.00 92.19 94 THR A N 1
ATOM 779 C CA . THR A 1 94 ? -6.851 10.975 13.844 1.00 92.19 94 THR A CA 1
ATOM 780 C C . THR A 1 94 ? -6.092 10.396 12.651 1.00 92.19 94 THR A C 1
ATOM 782 O O . THR A 1 94 ? -5.114 10.988 12.192 1.00 92.19 94 THR A O 1
ATOM 785 N N . TYR A 1 95 ? -6.533 9.253 12.117 1.00 93.31 95 TYR A N 1
ATOM 786 C CA . TYR A 1 95 ? -5.768 8.480 11.133 1.00 93.31 95 TYR A CA 1
ATOM 787 C C . TYR A 1 95 ? -6.457 8.307 9.777 1.00 93.31 95 TYR A C 1
ATOM 789 O O . TYR A 1 95 ? -5.774 7.986 8.804 1.00 93.31 95 TYR A O 1
ATOM 797 N N . GLY A 1 96 ? -7.771 8.520 9.663 1.00 93.75 96 GLY A N 1
ATOM 798 C CA . GLY A 1 96 ? -8.542 8.203 8.453 1.00 93.75 96 GLY A CA 1
ATOM 799 C C . GLY A 1 96 ? -8.010 8.878 7.184 1.00 93.75 96 GLY A C 1
ATOM 800 O O . GLY A 1 96 ? -7.798 8.214 6.159 1.00 93.75 96 GLY A O 1
ATOM 801 N N . ASP A 1 97 ? -7.710 10.174 7.267 1.00 94.19 97 ASP A N 1
ATOM 802 C CA . ASP A 1 97 ? -7.164 10.951 6.148 1.00 94.19 97 ASP A CA 1
ATOM 803 C C . ASP A 1 97 ? -5.724 10.550 5.813 1.00 94.19 97 ASP A C 1
ATOM 805 O O . ASP A 1 97 ? -5.360 10.427 4.638 1.00 94.19 97 ASP A O 1
ATOM 809 N N . ALA A 1 98 ? -4.905 10.291 6.837 1.00 93.31 98 ALA A N 1
ATOM 810 C CA . ALA A 1 98 ? -3.520 9.860 6.671 1.00 93.31 98 ALA A CA 1
ATOM 811 C C . ALA A 1 98 ? -3.440 8.484 5.995 1.00 93.31 98 ALA A C 1
ATOM 813 O O . ALA A 1 98 ? -2.670 8.300 5.051 1.00 93.31 98 ALA A O 1
ATOM 814 N N . ILE A 1 99 ? -4.280 7.539 6.421 1.00 95.25 99 ILE A N 1
ATOM 815 C CA . ILE A 1 99 ? -4.398 6.197 5.840 1.00 95.25 99 ILE A CA 1
ATOM 816 C C . ILE A 1 99 ? -4.874 6.280 4.391 1.00 95.25 99 ILE A C 1
ATOM 818 O O . ILE A 1 99 ? -4.282 5.653 3.510 1.00 95.25 99 ILE A O 1
ATOM 822 N N . THR A 1 100 ? -5.916 7.071 4.125 1.00 95.00 100 THR A N 1
ATOM 823 C CA . THR A 1 100 ? -6.442 7.256 2.765 1.00 95.00 100 THR A CA 1
ATOM 824 C C . THR A 1 100 ? -5.364 7.844 1.853 1.00 95.00 100 THR A C 1
ATOM 826 O O . THR A 1 100 ? -5.087 7.300 0.786 1.00 95.00 100 THR A O 1
ATOM 829 N N . SER A 1 101 ? -4.664 8.882 2.310 1.00 93.75 101 SER A N 1
ATOM 830 C CA . SER A 1 101 ? -3.567 9.508 1.563 1.00 93.75 101 SER A CA 1
ATOM 831 C C . SER A 1 101 ? -2.382 8.562 1.331 1.00 93.75 101 SER A C 1
ATOM 833 O O . SER A 1 101 ? -1.757 8.591 0.268 1.00 93.75 101 SER A O 1
ATOM 835 N N . ALA A 1 102 ? -2.050 7.717 2.309 1.00 94.44 102 ALA A N 1
ATOM 836 C CA . ALA A 1 102 ? -0.989 6.720 2.198 1.00 94.44 102 ALA A CA 1
ATOM 837 C C . ALA A 1 102 ? -1.330 5.635 1.163 1.00 94.44 102 ALA A C 1
ATOM 839 O O . ALA A 1 102 ? -0.484 5.280 0.341 1.00 94.44 102 ALA A O 1
ATOM 840 N N . LEU A 1 103 ? -2.577 5.153 1.161 1.00 95.50 103 LEU A N 1
ATOM 841 C CA . LEU A 1 103 ? -3.079 4.187 0.183 1.00 95.50 103 LEU A CA 1
ATOM 842 C C . LEU A 1 103 ? -3.037 4.734 -1.241 1.00 95.50 103 LEU A C 1
ATOM 844 O O . LEU A 1 103 ? -2.577 4.032 -2.139 1.00 95.50 103 LEU A O 1
ATOM 848 N N . GLU A 1 104 ? -3.445 5.984 -1.452 1.00 93.62 104 GLU A N 1
ATOM 849 C CA . GLU A 1 104 ? -3.391 6.606 -2.779 1.00 93.62 104 GLU A CA 1
ATOM 850 C C . GLU A 1 104 ? -1.955 6.705 -3.307 1.00 93.62 104 GLU A C 1
ATOM 852 O O . GLU A 1 104 ? -1.691 6.358 -4.458 1.00 93.62 104 GLU A O 1
ATOM 857 N N . ARG A 1 105 ? -0.986 7.054 -2.452 1.00 92.25 105 ARG A N 1
ATOM 858 C CA . ARG A 1 105 ? 0.442 7.078 -2.827 1.00 92.25 105 ARG A CA 1
ATOM 859 C C . ARG A 1 105 ? 1.013 5.694 -3.136 1.00 92.25 105 ARG A C 1
ATOM 861 O O . ARG A 1 105 ? 1.975 5.593 -3.897 1.00 92.25 105 ARG A O 1
ATOM 868 N N . LEU A 1 106 ? 0.449 4.642 -2.545 1.00 93.69 106 LEU A N 1
ATOM 869 C CA . LEU A 1 106 ? 0.824 3.258 -2.828 1.00 93.69 106 LEU A CA 1
ATOM 870 C C . LEU A 1 106 ? 0.155 2.719 -4.100 1.00 93.69 106 LEU A C 1
ATOM 872 O O . LEU A 1 106 ? 0.736 1.878 -4.775 1.00 93.69 106 LEU A O 1
ATOM 876 N N . LYS A 1 107 ? -1.043 3.196 -4.448 1.00 93.25 107 LYS A N 1
ATOM 877 C CA . LYS A 1 107 ? -1.723 2.868 -5.714 1.00 93.25 107 LYS A CA 1
ATOM 878 C C . LYS A 1 107 ? -1.075 3.589 -6.898 1.00 93.25 107 LYS A C 1
ATOM 880 O O . LYS A 1 107 ? -0.870 2.982 -7.949 1.00 93.25 107 LYS A O 1
ATOM 885 N N . SER A 1 108 ? -0.723 4.854 -6.679 1.00 89.69 108 SER A N 1
ATOM 886 C CA . SER A 1 108 ? -0.256 5.802 -7.689 1.00 89.69 108 SER A CA 1
ATOM 887 C C . SER A 1 108 ? 1.021 6.505 -7.203 1.00 89.69 108 SER A C 1
ATOM 889 O O . SER A 1 108 ? 0.955 7.577 -6.591 1.00 89.69 108 SER A O 1
ATOM 891 N N . PRO A 1 109 ? 2.213 5.922 -7.435 1.00 87.31 109 PRO A N 1
ATOM 892 C CA . PRO A 1 109 ? 3.463 6.507 -6.966 1.00 87.31 109 PRO A CA 1
ATOM 893 C C . PRO A 1 109 ? 3.794 7.799 -7.726 1.00 87.31 109 PRO A C 1
ATOM 895 O O . PRO A 1 109 ? 3.975 7.796 -8.940 1.00 87.31 109 PRO A O 1
ATOM 898 N N . HIS A 1 110 ? 3.971 8.905 -6.996 1.00 83.94 110 HIS A N 1
ATOM 899 C CA . HIS A 1 110 ? 4.368 10.199 -7.577 1.00 83.94 110 HIS A CA 1
ATOM 900 C C . HIS A 1 110 ? 5.762 10.155 -8.222 1.00 83.94 110 HIS A C 1
ATOM 902 O O . HIS A 1 110 ? 6.040 10.881 -9.172 1.00 83.94 110 HIS A O 1
ATOM 908 N N . ASN A 1 111 ? 6.652 9.322 -7.677 1.00 88.12 111 ASN A N 1
ATOM 909 C CA . ASN A 1 111 ? 7.988 9.103 -8.208 1.00 88.12 111 ASN A CA 1
ATOM 910 C C . ASN A 1 111 ? 8.245 7.594 -8.353 1.00 88.12 111 ASN A C 1
ATOM 912 O O . ASN A 1 111 ? 8.769 6.973 -7.424 1.00 88.12 111 ASN A O 1
ATOM 916 N N . PRO A 1 112 ? 7.907 6.989 -9.503 1.00 86.75 112 PRO A N 1
ATOM 917 C CA . PRO A 1 112 ? 8.102 5.557 -9.726 1.00 86.75 112 PRO A CA 1
ATOM 918 C C . PRO A 1 112 ? 9.588 5.158 -9.802 1.00 86.75 112 PRO A C 1
ATOM 920 O O . PRO A 1 112 ? 9.908 3.985 -9.642 1.00 86.75 112 PRO A O 1
ATOM 923 N N . ALA A 1 113 ? 10.506 6.122 -9.968 1.00 91.50 113 ALA A N 1
ATOM 924 C CA . ALA A 1 113 ? 11.951 5.895 -9.877 1.00 91.50 113 ALA A CA 1
ATOM 925 C C . ALA A 1 113 ? 12.469 5.831 -8.425 1.00 91.50 113 ALA A C 1
ATOM 927 O O . ALA A 1 113 ? 13.623 5.474 -8.202 1.00 91.50 113 ALA A O 1
ATOM 928 N N . ASN A 1 114 ? 11.629 6.147 -7.433 1.00 94.00 114 ASN A N 1
ATOM 929 C CA . ASN A 1 114 ? 11.914 5.941 -6.014 1.00 94.00 114 ASN A CA 1
ATOM 930 C C . ASN A 1 114 ? 10.784 5.117 -5.362 1.00 94.00 114 ASN A C 1
ATOM 932 O O . ASN A 1 114 ? 9.926 5.681 -4.671 1.00 94.00 114 ASN A O 1
ATOM 936 N N . PRO A 1 115 ? 10.768 3.784 -5.553 1.00 92.00 115 PRO A N 1
ATOM 937 C CA . PRO A 1 115 ? 9.694 2.918 -5.066 1.00 92.00 115 PRO A CA 1
ATOM 938 C C . PRO A 1 115 ? 9.482 2.998 -3.550 1.00 92.00 115 PRO A C 1
ATOM 940 O O . PRO A 1 115 ? 8.341 2.984 -3.084 1.00 92.00 115 PRO A O 1
ATOM 943 N N . ALA A 1 116 ? 10.561 3.149 -2.775 1.00 93.00 116 ALA A N 1
ATOM 944 C CA . ALA A 1 116 ? 10.503 3.230 -1.318 1.00 93.00 116 ALA A CA 1
ATOM 945 C C . ALA A 1 116 ? 9.660 4.413 -0.811 1.00 93.00 116 ALA A C 1
ATOM 947 O O . ALA A 1 116 ? 9.003 4.302 0.227 1.00 93.00 116 ALA A O 1
ATOM 948 N N . SER A 1 117 ? 9.618 5.521 -1.562 1.00 92.31 117 SER A N 1
ATOM 949 C CA . SER A 1 117 ? 8.847 6.718 -1.198 1.00 92.31 117 SER A CA 1
ATOM 950 C C . SER A 1 117 ? 7.343 6.459 -1.049 1.00 92.31 117 SER A C 1
ATOM 952 O O . SER A 1 117 ? 6.696 7.095 -0.218 1.00 92.31 117 SER A O 1
ATOM 954 N N . SER A 1 118 ? 6.798 5.481 -1.782 1.00 92.12 118 SER A N 1
ATOM 955 C CA . SER A 1 118 ? 5.378 5.102 -1.713 1.00 92.12 118 SER A CA 1
ATOM 956 C C . SER A 1 118 ? 4.979 4.442 -0.386 1.00 92.12 118 SER A C 1
ATOM 958 O O . SER A 1 118 ? 3.806 4.460 -0.025 1.00 92.12 118 SER A O 1
ATOM 960 N N . TRP A 1 119 ? 5.944 3.901 0.370 1.00 93.81 119 TRP A N 1
ATOM 961 C CA . TRP A 1 119 ? 5.694 3.237 1.656 1.00 93.81 119 TRP A CA 1
ATOM 962 C C . TRP A 1 119 ? 5.960 4.127 2.880 1.00 93.81 119 TRP A C 1
ATOM 964 O O . TRP A 1 119 ? 5.479 3.841 3.975 1.00 93.81 119 TRP A O 1
ATOM 974 N N . VAL A 1 120 ? 6.709 5.223 2.719 1.00 90.38 120 VAL A N 1
ATOM 975 C CA . VAL A 1 120 ? 7.052 6.152 3.815 1.00 90.38 120 VAL A CA 1
ATOM 976 C C . VAL A 1 120 ? 5.830 6.650 4.607 1.00 90.38 120 VAL A C 1
ATOM 978 O O . VAL A 1 120 ? 5.924 6.654 5.834 1.00 90.38 120 VAL A O 1
ATOM 981 N N . PRO A 1 121 ? 4.683 7.004 3.989 1.00 89.69 121 PRO A N 1
ATOM 982 C CA . PRO A 1 121 ? 3.513 7.477 4.735 1.00 89.69 121 PRO A CA 1
ATOM 983 C C . PRO A 1 121 ? 3.007 6.483 5.793 1.00 89.69 121 PRO A C 1
ATOM 985 O O . PRO A 1 121 ? 2.639 6.881 6.894 1.00 89.69 121 PRO A O 1
ATOM 988 N N . PHE A 1 122 ? 3.077 5.175 5.526 1.00 87.69 122 PHE A N 1
ATOM 989 C CA . PHE A 1 122 ? 2.659 4.150 6.490 1.00 87.69 122 PHE A CA 1
ATOM 990 C C . PHE A 1 122 ? 3.595 4.045 7.701 1.00 87.69 122 PHE A C 1
ATOM 992 O O . PHE A 1 122 ? 3.161 3.666 8.788 1.00 87.69 122 PHE A O 1
ATOM 999 N N . LYS A 1 123 ? 4.867 4.441 7.553 1.00 77.81 123 LYS A N 1
ATOM 1000 C CA . LYS A 1 123 ? 5.808 4.546 8.679 1.00 77.81 123 LYS A CA 1
ATOM 1001 C C . LYS A 1 123 ? 5.509 5.730 9.600 1.00 77.81 123 LYS A C 1
ATOM 1003 O O . LYS A 1 123 ? 6.036 5.753 10.702 1.00 77.81 123 LYS A O 1
ATOM 1008 N N . GLN A 1 124 ? 4.712 6.703 9.157 1.00 76.81 124 GLN A N 1
ATOM 1009 C CA . GLN A 1 124 ? 4.288 7.840 9.982 1.00 76.81 124 GLN A CA 1
ATOM 1010 C C . GLN A 1 124 ? 3.005 7.519 10.759 1.00 76.81 124 GLN A C 1
ATOM 1012 O O . GLN A 1 124 ? 2.856 7.975 11.885 1.00 76.81 124 GLN A O 1
ATOM 1017 N N . VAL A 1 125 ? 2.130 6.675 10.197 1.00 79.69 125 VAL A N 1
ATOM 1018 C CA . VAL A 1 125 ? 0.928 6.169 10.884 1.00 79.69 125 VAL A CA 1
ATOM 1019 C C . VAL A 1 125 ? 1.301 5.170 11.989 1.00 79.69 125 VAL A C 1
ATOM 1021 O O . VAL A 1 125 ? 0.805 5.278 13.104 1.00 79.69 125 VAL A O 1
ATOM 1024 N N . GLY A 1 126 ? 2.225 4.239 11.719 1.00 73.12 126 GLY A N 1
ATOM 1025 C CA . GLY A 1 126 ? 2.580 3.150 12.644 1.00 73.12 126 GLY A CA 1
ATOM 1026 C C . GLY A 1 126 ? 2.976 3.573 14.074 1.00 73.12 126 GLY A C 1
ATOM 1027 O O . GLY A 1 126 ? 2.434 3.009 15.018 1.00 73.12 126 GLY A O 1
ATOM 1028 N N . PRO A 1 127 ? 3.882 4.549 14.275 1.00 69.56 127 PRO A N 1
ATOM 1029 C CA . PRO A 1 127 ? 4.254 5.025 15.609 1.00 69.56 127 PRO A CA 1
ATOM 1030 C C . PRO A 1 127 ? 3.110 5.698 16.375 1.00 69.56 127 PRO A C 1
ATOM 1032 O O . PRO A 1 127 ? 3.082 5.602 17.597 1.00 69.56 127 PRO A O 1
ATOM 1035 N N . GLY A 1 128 ? 2.167 6.348 15.681 1.00 67.56 128 GLY A N 1
ATOM 1036 C CA . GLY A 1 128 ? 0.979 6.931 16.313 1.00 67.56 128 GLY A CA 1
ATOM 1037 C C . GLY A 1 128 ? 0.069 5.859 16.915 1.00 67.56 128 GLY A C 1
ATOM 1038 O O . GLY A 1 128 ? -0.391 6.004 18.042 1.00 67.56 128 GLY A O 1
ATOM 1039 N N . LEU A 1 129 ? -0.087 4.731 16.215 1.00 70.88 129 LEU A N 1
ATOM 1040 C CA . LEU A 1 129 ? -0.890 3.590 16.675 1.00 70.88 129 LEU A CA 1
ATOM 1041 C C . LEU A 1 129 ? -0.323 2.887 17.922 1.00 70.88 129 LEU A C 1
ATOM 1043 O O . LEU A 1 129 ? -1.031 2.114 18.552 1.00 70.88 129 LEU A O 1
ATOM 1047 N N . LEU A 1 130 ? 0.949 3.116 18.271 1.00 63.62 130 LEU A N 1
ATOM 1048 C CA . LEU A 1 130 ? 1.582 2.540 19.466 1.00 63.62 130 LEU A CA 1
ATOM 1049 C C . LEU A 1 130 ? 1.377 3.383 20.735 1.00 63.62 130 LEU A C 1
ATOM 1051 O O . LEU A 1 130 ? 1.678 2.898 21.823 1.00 63.62 130 LEU A O 1
ATOM 1055 N N . GLY A 1 131 ? 0.950 4.643 20.601 1.00 58.28 131 GLY A N 1
ATOM 1056 C CA . GLY A 1 131 ? 0.844 5.600 21.709 1.00 58.28 131 GLY A CA 1
ATOM 1057 C C . GLY A 1 131 ? -0.553 6.183 21.931 1.00 58.28 131 GLY A C 1
ATOM 1058 O O . GLY A 1 131 ? -0.668 7.127 22.712 1.00 58.28 131 GLY A O 1
ATOM 1059 N N . GLY A 1 132 ? -1.560 5.672 21.214 1.00 52.91 132 GLY A N 1
ATOM 1060 C CA . GLY A 1 132 ? -2.977 6.030 21.337 1.00 52.91 132 GLY A CA 1
ATOM 1061 C C . GLY A 1 132 ? -3.719 5.187 22.359 1.00 52.91 132 GLY A C 1
ATOM 1062 O O . GLY A 1 132 ? -3.337 4.008 22.528 1.00 52.91 132 GLY A O 1
#

Secondary structure (DSSP, 8-state):
-TTSSSS-----HHHHHHHHHHHHHHHHHHHHHHHHHHHHHHHT-SSS-HHHHHHHHHHHHHHHHHHHHHHHHHHHHHHTSPPSSHHHHHHHHHHHHHHHHHHHHHHS-S-TT-GGGGTHHHHHHHHHTT--

Sequence (132 aa):
MLVGELRRVTLLWDELWLGVLQQQHMHVLRRIQQLEDEVKRVQNNNTLRKEEKVAIMCEKHSALMRPVVFALDHVRSITTTPAETPHETWFQQTYGDAITSALERLKSPHNPANPASSWVPFKQVGPGLLGG

Radius of gyration: 18.32 Å; chains: 1; bounding box: 42×25×63 Å

Organism: NCBI:txid62062